Protein AF-B1I4P4-F1 (afdb_monomer)

Foldseek 3Di:
DVLVVLVVVLVVVLVVLVVVCVVPDDPPVVSVVSNCVSVVVNVVVVVVVVVVVVVVVCVVCVVVDPPDDDDDPPDPPPPVVVVVVVVVVVVVVVVVVVVVVVPD

Radius of gyration: 30.65 Å; Cα contacts (8 Å, |Δi|>4): 20; chains: 1; bounding box: 90×42×49 Å

Organism: Desulforudis audaxviator (strain MP104C) (NCBI:txid477974)

Structure (mmCIF, N/CA/C/O backbone):
data_AF-B1I4P4-F1
#
_entry.id   AF-B1I4P4-F1
#
loop_
_atom_site.group_PDB
_atom_site.id
_atom_site.type_symbol
_atom_site.label_atom_id
_atom_site.label_alt_id
_atom_site.label_comp_id
_atom_site.label_asym_id
_atom_site.label_entity_id
_atom_site.label_seq_id
_atom_site.pdbx_PDB_ins_code
_atom_site.Cartn_x
_atom_site.Cartn_y
_atom_site.Cartn_z
_atom_site.occupancy
_atom_site.B_iso_or_equiv
_atom_site.auth_seq_id
_atom_site.auth_comp_id
_atom_site.auth_asym_id
_atom_site.auth_atom_id
_atom_site.pdbx_PDB_model_num
ATOM 1 N N . MET A 1 1 ? -4.683 -13.958 -9.472 1.00 59.50 1 MET A N 1
ATOM 2 C CA . MET A 1 1 ? -5.048 -12.576 -9.087 1.00 59.50 1 MET A CA 1
ATOM 3 C C . MET A 1 1 ? -4.782 -12.381 -7.598 1.00 59.50 1 MET A C 1
ATOM 5 O O . MET A 1 1 ? -5.696 -12.508 -6.794 1.00 59.50 1 MET A O 1
ATOM 9 N N . GLN A 1 2 ? -3.526 -12.143 -7.218 1.00 79.88 2 GLN A N 1
ATOM 10 C CA . GLN A 1 2 ? -3.127 -12.038 -5.807 1.00 79.88 2 GLN A CA 1
ATOM 11 C C . GLN A 1 2 ? -3.604 -10.720 -5.172 1.00 79.88 2 GLN A C 1
ATOM 13 O O . GLN A 1 2 ? -4.158 -10.743 -4.077 1.00 79.88 2 GLN A O 1
ATOM 18 N N . ILE A 1 3 ? -3.549 -9.620 -5.933 1.00 80.44 3 ILE A N 1
ATOM 19 C CA . ILE A 1 3 ? -4.044 -8.298 -5.519 1.00 80.44 3 ILE A CA 1
ATOM 20 C C . ILE A 1 3 ? -5.541 -8.286 -5.170 1.00 80.44 3 ILE A C 1
ATOM 22 O O . ILE A 1 3 ? -5.950 -7.677 -4.191 1.00 80.44 3 ILE A O 1
ATOM 26 N N . VAL A 1 4 ? -6.381 -9.003 -5.929 1.00 83.94 4 VAL A N 1
ATOM 27 C CA . VAL A 1 4 ? -7.832 -9.052 -5.664 1.00 83.94 4 VAL A CA 1
ATOM 28 C C . VAL A 1 4 ? -8.117 -9.706 -4.318 1.00 83.94 4 VAL A C 1
ATOM 30 O O . VAL A 1 4 ? -8.982 -9.244 -3.580 1.00 83.94 4 VAL A O 1
ATOM 33 N N . LYS A 1 5 ? -7.360 -10.753 -3.977 1.00 85.94 5 LYS A N 1
ATOM 34 C CA . LYS A 1 5 ? -7.479 -11.428 -2.686 1.00 85.94 5 LYS A CA 1
ATOM 35 C C . LYS A 1 5 ? -7.044 -10.511 -1.535 1.00 85.94 5 LYS A C 1
ATOM 37 O O . LYS A 1 5 ? -7.765 -10.418 -0.551 1.00 85.94 5 LYS A O 1
ATOM 42 N N . GLN A 1 6 ? -5.929 -9.796 -1.691 1.00 83.38 6 GLN A N 1
ATOM 43 C CA . GLN A 1 6 ? -5.427 -8.836 -0.695 1.00 83.38 6 GLN A CA 1
ATOM 44 C C . GLN A 1 6 ? -6.417 -7.688 -0.447 1.00 83.38 6 GLN A C 1
ATOM 46 O O . GLN A 1 6 ? -6.738 -7.378 0.699 1.00 83.38 6 GLN A O 1
ATOM 51 N N . ILE A 1 7 ? -6.976 -7.111 -1.518 1.00 87.56 7 ILE A N 1
ATOM 52 C CA . ILE A 1 7 ? -8.021 -6.081 -1.418 1.00 87.56 7 ILE A CA 1
ATOM 53 C C . ILE A 1 7 ? -9.223 -6.624 -0.636 1.00 87.56 7 ILE A C 1
ATOM 55 O O . ILE A 1 7 ? -9.721 -5.959 0.270 1.00 87.56 7 ILE A O 1
ATOM 59 N N . TRP A 1 8 ? -9.672 -7.839 -0.957 1.00 89.75 8 TRP A N 1
ATOM 60 C CA . TRP A 1 8 ? -10.814 -8.458 -0.287 1.00 89.75 8 TRP A CA 1
ATOM 61 C C . TRP A 1 8 ? -10.576 -8.689 1.212 1.00 89.75 8 TRP A C 1
ATOM 63 O O . TRP A 1 8 ? -11.429 -8.342 2.028 1.00 89.75 8 TRP A O 1
ATOM 73 N N . GLU A 1 9 ? -9.404 -9.205 1.589 1.00 89.81 9 GLU A N 1
ATOM 74 C CA . GLU A 1 9 ? -9.016 -9.412 2.992 1.00 89.81 9 GLU A CA 1
ATOM 75 C C . GLU A 1 9 ? -9.026 -8.093 3.785 1.00 89.81 9 GLU A C 1
ATOM 77 O O . GLU A 1 9 ? -9.520 -8.047 4.914 1.00 89.81 9 GLU A O 1
ATOM 82 N N . LYS A 1 10 ? -8.561 -6.990 3.182 1.00 88.38 10 LYS A N 1
ATOM 83 C CA . LYS A 1 10 ? -8.602 -5.658 3.807 1.00 88.38 10 LYS A CA 1
ATOM 84 C C . LYS A 1 10 ? -10.018 -5.107 3.955 1.00 88.38 10 LYS A C 1
ATOM 86 O O . LYS A 1 10 ? -10.336 -4.534 4.995 1.00 88.38 10 LYS A O 1
ATOM 91 N N . PHE A 1 11 ? -10.891 -5.318 2.971 1.00 88.81 11 PHE A N 1
ATOM 92 C CA . PHE A 1 11 ? -12.306 -4.951 3.097 1.00 88.81 11 PHE A CA 1
ATOM 93 C C . PHE A 1 11 ? -13.000 -5.709 4.230 1.00 88.81 11 PHE A C 1
ATOM 95 O O . PHE A 1 11 ? -13.745 -5.105 5.003 1.00 88.81 11 PHE A O 1
ATOM 102 N N . GLN A 1 12 ? -12.723 -7.007 4.368 1.00 92.56 12 GLN A N 1
ATOM 103 C CA . GLN A 1 12 ? -13.267 -7.808 5.461 1.00 92.56 12 GLN A CA 1
ATOM 104 C C . GLN A 1 12 ? -12.809 -7.276 6.827 1.00 92.56 12 GLN A C 1
ATOM 106 O O . GLN A 1 12 ? -13.628 -7.074 7.719 1.00 92.56 12 GLN A O 1
ATOM 111 N N . ARG A 1 13 ? -11.520 -6.952 6.961 1.00 90.81 13 ARG A N 1
ATOM 112 C CA . ARG A 1 13 ? -10.925 -6.374 8.175 1.00 90.81 13 ARG A CA 1
ATOM 113 C C . ARG A 1 13 ? -11.580 -5.051 8.593 1.00 90.81 13 ARG A C 1
ATOM 115 O O . ARG A 1 13 ? -11.821 -4.813 9.773 1.00 90.81 13 ARG A O 1
ATOM 122 N N . VAL A 1 14 ? -11.894 -4.187 7.625 1.00 90.31 14 VAL A N 1
ATOM 123 C CA . VAL A 1 14 ? -12.612 -2.924 7.871 1.00 90.31 14 VAL A CA 1
ATOM 124 C C . VAL A 1 14 ? -14.048 -3.178 8.340 1.00 90.31 14 VAL A C 1
ATOM 126 O O . VAL A 1 14 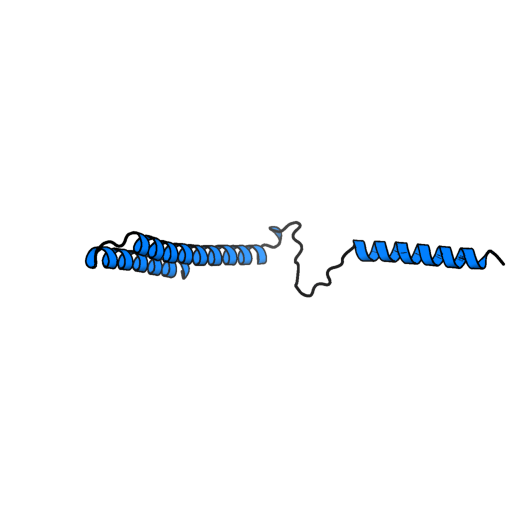? -14.532 -2.484 9.237 1.00 90.31 14 VAL A O 1
ATOM 129 N N . ALA A 1 15 ? -14.724 -4.181 7.774 1.00 90.38 15 ALA A N 1
ATOM 130 C CA . ALA A 1 15 ? -16.059 -4.571 8.218 1.00 90.38 15 ALA A CA 1
ATOM 131 C C . ALA A 1 15 ? -16.035 -5.083 9.668 1.00 90.38 15 ALA A C 1
ATOM 133 O O . ALA A 1 15 ? -16.818 -4.613 10.488 1.00 90.38 15 ALA A O 1
ATOM 134 N N . GLU A 1 16 ? -15.089 -5.965 10.006 1.00 90.44 16 GLU A N 1
ATOM 135 C CA . GLU A 1 16 ? -14.872 -6.478 11.369 1.00 90.44 16 GLU A CA 1
ATOM 136 C C . GLU A 1 16 ? -14.637 -5.342 12.376 1.00 90.44 16 GLU A C 1
ATOM 138 O O . GLU A 1 16 ? -15.307 -5.284 13.405 1.00 90.44 16 GLU A O 1
ATOM 143 N N . LEU A 1 17 ? -13.763 -4.386 12.045 1.00 88.75 17 LEU A N 1
ATOM 144 C CA . LEU A 1 17 ? -13.518 -3.191 12.862 1.00 88.75 17 LEU A CA 1
ATOM 145 C C . LEU A 1 17 ? -14.779 -2.358 13.092 1.00 88.75 17 LEU A C 1
ATOM 147 O O . LEU A 1 17 ? -14.987 -1.815 14.174 1.00 88.75 17 LEU A O 1
ATOM 151 N N . THR A 1 18 ? -15.615 -2.239 12.064 1.00 86.38 18 THR A N 1
ATOM 152 C CA . THR A 1 18 ? -16.870 -1.491 12.153 1.00 86.38 18 THR A CA 1
ATOM 153 C C . THR A 1 18 ? -17.850 -2.201 13.085 1.00 86.38 18 THR A C 1
ATOM 155 O O . THR A 1 18 ? -18.448 -1.551 13.939 1.00 86.38 18 THR A O 1
ATOM 158 N N . PHE A 1 19 ? -17.980 -3.528 12.981 1.00 87.19 19 PHE A N 1
ATOM 159 C CA . PHE A 1 19 ? -18.823 -4.312 13.887 1.00 87.19 19 PHE A CA 1
ATOM 160 C C . PHE A 1 19 ? -18.328 -4.254 15.338 1.00 87.19 19 PHE A C 1
ATOM 162 O O . PHE A 1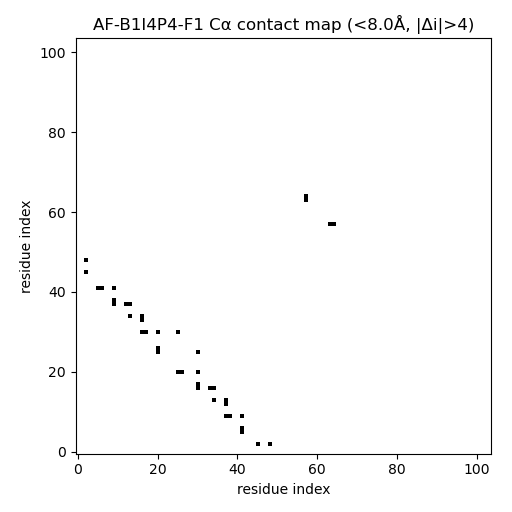 19 ? -19.134 -4.007 16.230 1.00 87.19 19 PHE A O 1
ATOM 169 N N . GLU A 1 20 ? -17.017 -4.371 15.574 1.00 86.31 20 GLU A N 1
ATOM 170 C CA . GLU A 1 20 ? -16.415 -4.288 16.916 1.00 86.31 20 GLU A CA 1
ATOM 171 C C . GLU A 1 20 ? -16.774 -2.970 17.626 1.00 86.31 20 GLU A C 1
ATOM 173 O O . GLU A 1 20 ? -17.079 -2.961 18.819 1.00 86.31 20 GLU A O 1
ATOM 178 N N . VAL A 1 21 ? -16.767 -1.856 16.887 1.00 85.00 21 VAL A N 1
ATOM 179 C CA . VAL A 1 21 ? -17.107 -0.523 17.409 1.00 85.00 21 VAL A CA 1
ATOM 180 C C . VAL A 1 21 ? -18.609 -0.357 17.640 1.00 85.00 21 VAL A C 1
ATOM 182 O O . VAL A 1 21 ? -19.017 0.297 18.598 1.00 85.00 21 VAL A O 1
ATOM 185 N N . LEU A 1 22 ? -19.446 -0.953 16.789 1.00 84.00 22 LEU A N 1
ATOM 186 C CA . LEU A 1 22 ? -20.897 -0.934 16.980 1.00 84.00 22 LEU A CA 1
ATOM 187 C C . LEU A 1 22 ? -21.331 -1.780 18.189 1.00 84.00 22 LEU A C 1
ATOM 189 O O . LEU A 1 22 ? -22.260 -1.386 18.890 1.00 84.00 22 LEU A O 1
ATOM 193 N N . GLU A 1 23 ? -20.660 -2.905 18.452 1.00 85.25 23 GLU A N 1
ATOM 194 C CA . GLU A 1 23 ? -20.979 -3.811 19.564 1.00 85.25 23 GLU A CA 1
ATOM 195 C C . GLU A 1 23 ? -20.466 -3.309 20.921 1.00 85.25 23 GLU A C 1
ATOM 197 O O . GLU A 1 23 ? -21.184 -3.391 21.917 1.00 85.25 23 GLU A O 1
ATOM 202 N N . ASN A 1 24 ? -19.243 -2.769 20.978 1.00 82.94 24 ASN A N 1
ATOM 203 C CA . ASN A 1 24 ? -18.591 -2.392 22.241 1.00 82.94 24 ASN A CA 1
ATOM 204 C C . ASN A 1 24 ? -18.744 -0.905 22.611 1.00 82.94 24 ASN A C 1
ATOM 206 O O . ASN A 1 24 ? -18.266 -0.475 23.662 1.00 82.94 24 ASN A O 1
ATOM 210 N N . GLY A 1 25 ? -19.423 -0.122 21.769 1.00 76.56 25 GLY A N 1
ATOM 211 C CA . GLY A 1 25 ? -19.567 1.321 21.930 1.00 76.56 25 GLY A CA 1
ATOM 212 C C . GLY A 1 25 ? -18.468 2.124 21.224 1.00 76.56 25 GLY A C 1
ATOM 213 O O . GLY A 1 25 ? -17.393 1.629 20.887 1.00 76.56 25 GLY A O 1
ATOM 214 N N . ILE A 1 26 ? -18.768 3.400 20.967 1.00 68.38 26 ILE A N 1
ATOM 215 C CA . ILE A 1 26 ? -17.994 4.234 20.042 1.00 68.38 26 ILE A CA 1
ATOM 216 C C . ILE A 1 26 ? -16.854 4.955 20.771 1.00 68.38 26 ILE A C 1
ATOM 218 O O . ILE A 1 26 ? -17.075 5.988 21.401 1.00 68.38 26 ILE A O 1
ATOM 222 N N . ASP A 1 27 ? -15.623 4.475 20.590 1.00 81.94 27 ASP A N 1
ATOM 223 C CA . ASP A 1 27 ? -14.430 5.326 20.656 1.00 81.94 27 ASP A CA 1
ATOM 224 C C . ASP A 1 27 ? -14.023 5.734 19.234 1.00 81.94 27 ASP A C 1
ATOM 226 O O . ASP A 1 27 ? -13.350 5.002 18.501 1.00 81.94 27 ASP A O 1
ATOM 230 N N . PHE A 1 28 ? -14.478 6.922 18.837 1.00 80.69 28 PHE A N 1
ATOM 231 C CA . PHE A 1 28 ? -14.279 7.454 17.494 1.00 80.69 28 PHE A CA 1
ATOM 232 C C . PHE A 1 28 ? -12.796 7.617 17.135 1.00 80.69 28 PHE A C 1
ATOM 234 O O . PHE A 1 28 ? -12.418 7.351 15.994 1.00 80.69 28 PHE A O 1
ATOM 241 N N . ILE A 1 29 ? -11.949 8.012 18.094 1.00 88.81 29 ILE A N 1
ATOM 242 C CA . ILE A 1 29 ? -10.522 8.245 17.834 1.00 88.81 29 ILE A CA 1
ATOM 243 C C . ILE A 1 29 ? -9.824 6.915 17.551 1.00 88.81 29 ILE A C 1
ATOM 245 O O . ILE A 1 29 ? -9.150 6.781 16.527 1.00 88.81 29 ILE A O 1
ATOM 249 N N . SER A 1 30 ? -10.041 5.907 18.399 1.00 86.62 30 SER A N 1
ATOM 250 C CA . SER A 1 30 ? -9.475 4.574 18.172 1.00 86.62 30 SER A CA 1
ATOM 251 C C . SER A 1 30 ? -9.982 3.945 16.877 1.00 86.62 30 SER A C 1
ATOM 253 O O . SER A 1 30 ? -9.199 3.335 16.148 1.00 86.62 30 SER A O 1
ATOM 255 N N . PHE A 1 31 ? -11.268 4.109 16.547 1.00 87.12 31 PHE A N 1
ATOM 256 C CA . PHE A 1 31 ? -11.808 3.635 15.272 1.00 87.12 31 PHE A CA 1
ATOM 257 C C . PHE A 1 31 ? -11.111 4.298 14.083 1.00 87.12 31 PHE A C 1
ATOM 259 O O . PHE A 1 31 ? -10.641 3.605 13.180 1.00 87.12 31 PHE A O 1
ATOM 266 N N . GLN A 1 32 ? -10.998 5.628 14.102 1.00 90.62 32 GLN A N 1
ATOM 267 C CA . GLN A 1 32 ? -10.348 6.382 13.038 1.00 90.62 32 GLN A CA 1
ATOM 268 C C . GLN A 1 32 ? -8.886 5.950 12.856 1.00 90.62 32 GLN A C 1
ATOM 270 O O . GLN A 1 32 ? -8.436 5.777 11.721 1.00 90.62 32 GLN A O 1
ATOM 275 N N . GLU A 1 33 ? -8.143 5.732 13.945 1.00 91.69 33 GLU A N 1
ATOM 276 C CA . GLU A 1 33 ? -6.767 5.238 13.867 1.00 91.69 33 GLU A CA 1
ATOM 277 C C . GLU A 1 33 ? -6.674 3.830 13.278 1.00 91.69 33 GLU A C 1
ATOM 279 O O . GLU A 1 33 ? -5.851 3.593 12.389 1.00 91.69 33 GLU A O 1
ATOM 284 N N . LYS A 1 34 ? -7.499 2.892 13.759 1.00 89.81 34 LYS A N 1
ATOM 285 C CA . LYS A 1 34 ? -7.502 1.509 13.265 1.00 89.81 34 LYS A CA 1
ATOM 286 C C . LYS A 1 34 ? -7.874 1.467 11.776 1.00 89.81 34 LYS A C 1
ATOM 288 O O . LYS A 1 34 ? -7.172 0.829 10.994 1.00 89.81 34 LYS A O 1
ATOM 293 N N . LEU A 1 35 ? -8.907 2.211 11.370 1.00 90.88 35 LEU A N 1
ATOM 294 C CA . LEU A 1 35 ? -9.344 2.316 9.976 1.00 90.88 35 LEU A CA 1
ATOM 295 C C . LEU A 1 35 ? -8.242 2.886 9.079 1.00 90.88 35 LEU A C 1
ATOM 297 O O . LEU A 1 35 ? -7.942 2.323 8.027 1.00 90.88 35 LEU A O 1
ATOM 301 N N . ARG A 1 36 ? -7.607 3.981 9.509 1.00 93.69 36 ARG A N 1
ATOM 302 C CA . ARG A 1 36 ? -6.500 4.590 8.770 1.00 93.69 36 ARG A CA 1
ATOM 303 C C . ARG A 1 36 ? -5.368 3.592 8.543 1.00 93.69 36 ARG A C 1
ATOM 305 O O . ARG A 1 36 ? -4.890 3.485 7.422 1.00 93.69 36 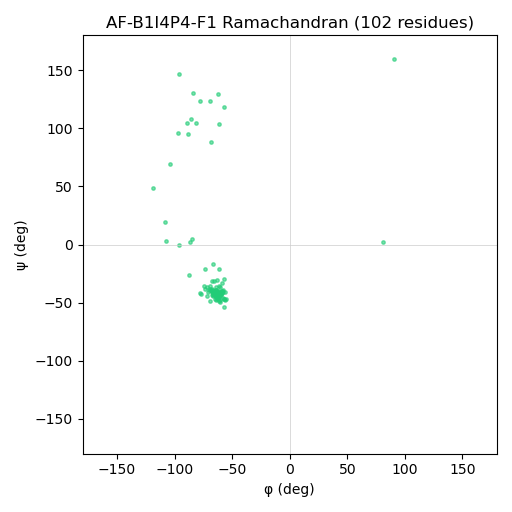ARG A O 1
ATOM 312 N N . ARG A 1 37 ? -4.953 2.848 9.574 1.00 92.81 37 ARG A N 1
ATOM 313 C CA . ARG A 1 37 ? -3.855 1.870 9.456 1.00 92.81 37 ARG A CA 1
ATOM 314 C C . ARG A 1 37 ? -4.157 0.780 8.429 1.00 92.81 37 ARG A C 1
ATOM 316 O O . ARG A 1 37 ? -3.268 0.415 7.664 1.00 92.81 37 ARG A O 1
ATOM 323 N N . GLU A 1 38 ? -5.389 0.276 8.393 1.00 90.50 38 GLU A N 1
ATOM 324 C CA . GLU A 1 38 ? -5.770 -0.752 7.419 1.00 90.50 38 GLU A CA 1
ATOM 325 C C . GLU A 1 38 ? -5.777 -0.214 5.982 1.00 90.50 38 GLU A C 1
ATOM 327 O O . GLU A 1 38 ? -5.274 -0.883 5.076 1.00 90.50 38 GLU A O 1
ATOM 332 N N . LEU A 1 39 ? -6.279 1.007 5.774 1.00 91.31 39 LEU A N 1
ATOM 333 C CA . LEU A 1 39 ? -6.302 1.648 4.456 1.00 91.31 39 LEU A CA 1
ATOM 334 C C . LEU A 1 39 ? -4.906 2.073 3.980 1.00 91.31 39 LEU A C 1
ATOM 336 O O . LEU A 1 39 ? -4.579 1.866 2.812 1.00 91.31 39 LEU A O 1
ATOM 340 N N . ASP A 1 40 ? -4.071 2.608 4.874 1.00 94.62 40 ASP A N 1
ATOM 341 C CA . ASP A 1 40 ? -2.677 2.955 4.578 1.00 94.62 40 ASP A CA 1
ATOM 342 C C . ASP A 1 40 ? -1.897 1.694 4.157 1.00 94.62 40 ASP A C 1
ATOM 344 O O . ASP A 1 40 ? -1.176 1.712 3.157 1.00 94.62 40 ASP A O 1
ATOM 348 N N . GLY A 1 41 ? -2.095 0.574 4.865 1.00 91.69 41 GLY A N 1
ATOM 349 C CA . GLY A 1 41 ? -1.497 -0.717 4.512 1.00 91.69 41 GLY A CA 1
ATOM 350 C C . GLY A 1 41 ? -1.958 -1.232 3.146 1.00 91.69 41 GLY A C 1
ATOM 351 O O . GLY A 1 41 ? -1.130 -1.609 2.318 1.00 91.69 41 GLY A O 1
ATOM 352 N N . LEU A 1 42 ? -3.265 -1.177 2.866 1.00 89.44 42 LEU A N 1
ATOM 353 C CA . LEU A 1 42 ? -3.800 -1.547 1.553 1.00 89.44 42 LEU A CA 1
ATOM 354 C C . LEU A 1 42 ? -3.213 -0.676 0.429 1.00 89.44 42 LEU A C 1
ATOM 356 O O . LEU A 1 42 ? -2.835 -1.184 -0.626 1.00 89.44 42 LEU A O 1
ATOM 360 N N . GLY A 1 43 ? -3.111 0.635 0.655 1.00 90.94 43 GLY A N 1
ATOM 361 C CA . GLY A 1 43 ? -2.523 1.568 -0.303 1.00 90.94 43 GLY A CA 1
ATOM 362 C C . GLY A 1 43 ? -1.069 1.227 -0.634 1.00 90.94 43 GLY A C 1
ATOM 363 O O . GLY A 1 43 ? -0.686 1.255 -1.804 1.00 90.94 43 GLY A O 1
ATOM 364 N N . GLN A 1 44 ? -0.270 0.849 0.368 1.00 93.50 44 GLN A N 1
ATOM 365 C CA . GLN A 1 44 ? 1.116 0.414 0.171 1.00 93.50 44 GLN A CA 1
ATOM 366 C C . GLN A 1 44 ? 1.216 -0.869 -0.662 1.00 93.50 44 GLN A C 1
ATOM 368 O O . GLN A 1 44 ? 2.038 -0.935 -1.577 1.00 93.50 44 GLN A O 1
ATOM 373 N N . GLU A 1 45 ? 0.377 -1.867 -0.378 1.00 89.94 45 GLU A N 1
ATOM 374 C CA . GLU A 1 45 ? 0.343 -3.129 -1.128 1.00 89.94 45 GLU A CA 1
ATOM 375 C C . GLU A 1 45 ? -0.033 -2.898 -2.600 1.00 89.94 45 GLU A C 1
ATOM 377 O O . GLU A 1 45 ? 0.662 -3.375 -3.498 1.00 89.94 45 GLU A O 1
ATOM 382 N N . ILE A 1 46 ? -1.066 -2.086 -2.860 1.00 90.12 46 ILE A N 1
ATOM 383 C CA . ILE A 1 46 ? -1.478 -1.720 -4.224 1.00 90.12 46 ILE A CA 1
ATOM 384 C C . ILE A 1 46 ? -0.354 -0.984 -4.957 1.00 90.12 46 ILE A C 1
ATOM 386 O O . ILE A 1 46 ? -0.038 -1.321 -6.099 1.00 90.12 46 ILE A O 1
ATOM 390 N N . LEU A 1 47 ? 0.254 0.021 -4.319 1.00 93.50 47 LEU A N 1
ATOM 391 C CA . LEU A 1 47 ? 1.338 0.790 -4.929 1.00 93.50 47 LEU A CA 1
ATOM 392 C C . LEU A 1 47 ? 2.517 -0.105 -5.297 1.00 93.50 47 LEU A C 1
ATOM 394 O O . LEU A 1 47 ? 3.057 0.031 -6.393 1.00 93.50 47 LEU A O 1
ATOM 398 N N . LYS A 1 48 ? 2.891 -1.033 -4.414 1.00 92.00 48 LYS A N 1
ATOM 399 C CA . LYS A 1 48 ? 3.966 -1.989 -4.671 1.00 92.00 48 LYS A CA 1
ATOM 400 C C . LYS A 1 48 ? 3.689 -2.810 -5.930 1.00 92.00 48 LYS A C 1
ATOM 402 O O . LYS A 1 48 ? 4.510 -2.808 -6.840 1.00 92.00 48 LYS A O 1
ATOM 407 N N . GLU A 1 49 ? 2.530 -3.452 -6.009 1.00 90.06 49 GLU A N 1
ATOM 408 C CA . GLU A 1 49 ? 2.161 -4.313 -7.140 1.00 90.06 49 GLU A CA 1
ATOM 409 C C . GLU A 1 49 ? 2.097 -3.529 -8.461 1.00 90.06 49 GLU A C 1
ATOM 411 O O . GLU A 1 49 ? 2.592 -3.982 -9.494 1.00 90.06 49 GLU A O 1
ATOM 416 N N . VAL A 1 50 ? 1.552 -2.306 -8.437 1.00 90.88 50 VAL A N 1
ATOM 417 C CA . VAL A 1 50 ? 1.511 -1.427 -9.618 1.00 90.88 50 VAL A CA 1
ATOM 418 C C . VAL A 1 50 ? 2.918 -1.035 -10.070 1.00 90.88 50 VAL A C 1
ATOM 420 O O . VAL A 1 50 ? 3.209 -1.064 -11.269 1.00 90.88 50 VAL A O 1
ATOM 423 N N . LEU A 1 51 ? 3.795 -0.666 -9.133 1.00 93.44 51 LEU A N 1
ATOM 424 C CA . LEU A 1 51 ? 5.172 -0.285 -9.437 1.00 93.44 51 LEU A CA 1
ATOM 425 C C . LEU A 1 51 ? 5.982 -1.472 -9.963 1.00 93.44 51 LEU A C 1
ATOM 427 O O . LEU A 1 51 ? 6.691 -1.316 -10.954 1.00 93.44 51 LEU A O 1
ATOM 431 N N . GLU A 1 52 ? 5.841 -2.653 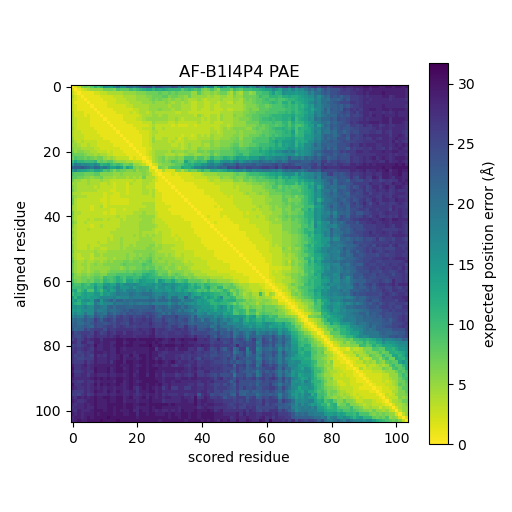-9.364 1.00 92.06 52 GLU A N 1
ATOM 432 C CA . GLU A 1 52 ? 6.512 -3.878 -9.811 1.00 92.06 52 GLU A CA 1
ATOM 433 C C . GLU A 1 52 ? 6.044 -4.295 -11.211 1.00 92.06 52 GLU A C 1
ATOM 435 O O . GLU A 1 52 ? 6.873 -4.580 -12.077 1.00 92.06 52 GLU A O 1
ATOM 440 N N . ALA A 1 53 ? 4.737 -4.240 -11.485 1.00 90.06 53 ALA A N 1
ATOM 441 C CA . ALA A 1 53 ? 4.203 -4.505 -12.818 1.00 90.06 53 ALA A CA 1
ATOM 442 C C . ALA A 1 53 ? 4.709 -3.485 -13.851 1.00 90.06 53 ALA A C 1
ATOM 444 O O . ALA A 1 53 ? 5.056 -3.845 -14.981 1.00 90.06 53 ALA A O 1
ATOM 445 N N . LYS A 1 54 ? 4.787 -2.202 -13.473 1.00 89.50 54 LYS A N 1
ATOM 446 C CA . LYS A 1 54 ? 5.309 -1.153 -14.353 1.00 89.50 54 LYS A CA 1
ATOM 447 C C . LYS A 1 54 ? 6.802 -1.324 -14.620 1.00 89.50 54 LYS A C 1
ATOM 449 O O . LYS A 1 54 ? 7.229 -1.131 -15.759 1.00 89.50 54 LYS A O 1
ATOM 454 N N . ASP A 1 55 ? 7.580 -1.694 -13.609 1.00 88.69 55 ASP A N 1
ATOM 455 C CA . ASP A 1 55 ? 9.009 -1.962 -13.751 1.00 88.69 55 ASP A CA 1
ATOM 456 C C . ASP A 1 55 ? 9.257 -3.183 -14.645 1.00 88.69 55 ASP A C 1
ATOM 458 O O . ASP A 1 55 ? 10.030 -3.094 -15.599 1.00 88.69 55 ASP A O 1
ATOM 462 N N . ALA A 1 56 ? 8.535 -4.288 -14.426 1.00 89.12 56 ALA A N 1
ATOM 463 C CA . ALA A 1 56 ? 8.596 -5.474 -15.281 1.00 89.12 56 ALA A CA 1
ATOM 464 C C . ALA A 1 56 ? 8.298 -5.127 -16.748 1.00 89.12 56 ALA A C 1
ATOM 466 O O . ALA A 1 56 ? 9.084 -5.446 -17.643 1.00 89.12 56 ALA A O 1
ATOM 467 N N . TYR A 1 57 ? 7.232 -4.358 -16.983 1.00 90.12 57 TYR A N 1
ATOM 468 C CA . TYR A 1 57 ? 6.879 -3.876 -18.312 1.00 90.12 57 TYR A CA 1
ATOM 469 C C . TYR A 1 57 ? 8.011 -3.075 -18.971 1.00 90.12 57 TYR A C 1
ATOM 471 O O . TYR A 1 57 ? 8.358 -3.310 -20.128 1.00 90.12 57 TYR A O 1
ATOM 479 N N . LEU A 1 58 ? 8.614 -2.132 -18.243 1.00 88.94 58 LEU A N 1
ATOM 480 C CA . LEU A 1 58 ? 9.715 -1.312 -18.755 1.00 88.94 58 LEU A CA 1
ATOM 481 C C . LEU A 1 58 ? 10.992 -2.131 -18.998 1.00 88.94 58 LEU A C 1
ATOM 483 O O . LEU A 1 58 ? 11.756 -1.817 -19.918 1.00 88.94 58 LEU A O 1
ATOM 487 N N . ARG A 1 59 ? 11.241 -3.185 -18.211 1.00 84.31 59 ARG A N 1
ATOM 488 C CA . ARG A 1 59 ? 12.356 -4.118 -18.441 1.00 84.31 59 ARG A CA 1
ATOM 489 C C . ARG A 1 59 ? 12.220 -4.839 -19.777 1.00 84.31 59 ARG A C 1
ATOM 491 O O . ARG A 1 59 ? 13.216 -4.918 -20.499 1.00 84.31 59 ARG A O 1
ATOM 498 N N . GLU A 1 60 ? 11.015 -5.296 -20.097 1.00 89.56 60 GLU A N 1
ATOM 499 C CA . GLU A 1 60 ? 10.684 -5.980 -21.353 1.00 89.56 60 GLU A CA 1
ATOM 500 C C . GLU A 1 60 ? 10.669 -5.022 -22.554 1.00 89.56 60 GLU A C 1
ATOM 502 O O . GLU A 1 60 ? 11.155 -5.372 -23.625 1.00 89.56 60 GLU A O 1
ATOM 507 N N . HIS A 1 61 ? 10.201 -3.787 -22.357 1.00 88.19 61 HIS A N 1
ATOM 508 C CA . HIS A 1 61 ? 10.031 -2.775 -23.405 1.00 88.19 61 HIS A CA 1
ATOM 509 C C . HIS A 1 61 ? 11.137 -1.714 -23.335 1.00 88.19 61 HIS A C 1
ATOM 511 O O . HIS A 1 61 ? 10.915 -0.562 -22.941 1.00 88.19 61 HIS A O 1
ATOM 517 N N . ARG A 1 62 ? 12.374 -2.105 -23.673 1.00 80.56 62 ARG A N 1
ATOM 518 C CA . ARG A 1 62 ? 13.550 -1.209 -23.615 1.00 80.56 62 ARG A CA 1
ATOM 519 C C . ARG A 1 62 ? 13.396 0.031 -24.494 1.00 80.56 62 ARG A C 1
ATOM 521 O O . ARG A 1 62 ? 13.865 1.101 -24.121 1.00 80.56 62 ARG A O 1
ATOM 528 N N . GLU A 1 63 ? 12.703 -0.097 -25.616 1.00 86.25 63 GLU A N 1
ATOM 529 C CA . GLU A 1 63 ? 12.390 0.986 -26.546 1.00 86.25 63 GLU A CA 1
ATOM 530 C C . GLU A 1 63 ? 11.551 2.104 -25.912 1.00 86.25 63 GLU A C 1
ATOM 532 O O . GLU A 1 63 ? 11.587 3.241 -26.375 1.00 86.25 63 GLU A O 1
ATOM 537 N N . LYS A 1 64 ? 10.843 1.817 -24.812 1.00 83.12 64 LYS A N 1
ATOM 538 C CA . LYS A 1 64 ? 10.045 2.801 -24.064 1.00 83.12 64 LYS A CA 1
ATOM 539 C C . LYS A 1 64 ? 10.850 3.596 -23.037 1.00 83.12 64 LYS A C 1
ATOM 541 O O . LYS A 1 64 ? 10.270 4.396 -22.306 1.00 83.12 64 LYS A O 1
ATOM 546 N N . ARG A 1 65 ? 12.171 3.399 -22.983 1.00 78.88 65 ARG A N 1
ATOM 547 C CA . ARG A 1 65 ? 13.105 4.100 -22.087 1.00 78.88 65 ARG A CA 1
ATOM 548 C C . ARG A 1 65 ? 14.177 4.910 -22.843 1.00 78.88 65 ARG A C 1
ATOM 550 O O . ARG A 1 65 ? 15.363 4.771 -22.534 1.00 78.88 65 ARG A O 1
ATOM 557 N N . PRO A 1 66 ? 13.827 5.743 -23.844 1.00 76.88 66 PRO A N 1
ATOM 558 C CA . PRO A 1 66 ? 14.829 6.567 -24.511 1.00 76.88 66 PRO A CA 1
ATOM 559 C C . PRO A 1 66 ? 15.461 7.540 -23.504 1.00 76.88 66 PRO A C 1
ATOM 561 O O . PRO A 1 66 ? 14.760 8.221 -22.758 1.00 76.88 66 PRO A O 1
ATOM 564 N N . GLY A 1 67 ? 16.794 7.574 -23.460 1.00 79.62 67 GLY A N 1
ATOM 565 C CA . GLY A 1 67 ? 17.560 8.459 -22.574 1.00 79.62 67 GLY A CA 1
ATOM 566 C C . GLY A 1 67 ? 17.712 7.992 -21.121 1.00 79.62 67 GLY A C 1
ATOM 567 O O . GLY A 1 67 ? 18.334 8.699 -20.335 1.00 79.62 67 GLY A O 1
ATOM 568 N N . TRP A 1 68 ? 17.192 6.821 -20.737 1.00 81.00 68 TRP A N 1
ATOM 569 C CA . TRP A 1 68 ? 17.411 6.292 -19.386 1.00 81.00 68 TRP A CA 1
ATOM 570 C C . TRP A 1 68 ? 18.815 5.688 -19.271 1.00 81.00 68 TRP A C 1
ATOM 572 O O . TRP A 1 68 ? 19.154 4.756 -20.003 1.00 81.00 68 TRP A O 1
ATOM 582 N N . GLN A 1 69 ? 19.615 6.171 -18.319 1.00 70.81 69 GLN A N 1
ATOM 583 C CA . GLN A 1 69 ? 20.840 5.493 -17.894 1.00 70.81 69 GLN A CA 1
ATOM 584 C C . GLN A 1 69 ? 20.501 4.427 -16.849 1.00 70.81 69 GLN A C 1
ATOM 586 O O . GLN A 1 69 ? 19.780 4.685 -15.887 1.00 70.81 69 GLN A O 1
ATOM 591 N N . ILE A 1 70 ? 21.006 3.211 -17.055 1.00 70.88 70 ILE A N 1
ATOM 592 C CA . ILE A 1 70 ? 20.904 2.138 -16.066 1.00 70.88 70 ILE A CA 1
ATOM 593 C C . ILE A 1 70 ? 22.016 2.380 -15.049 1.00 70.88 70 ILE A C 1
ATOM 595 O O . ILE A 1 70 ? 23.172 2.115 -15.351 1.00 70.88 70 ILE A O 1
ATOM 599 N N . GLU A 1 71 ? 21.674 2.883 -13.868 1.00 68.81 71 GLU A N 1
ATOM 600 C CA . GLU A 1 71 ? 22.635 3.041 -12.775 1.00 68.81 71 GLU A CA 1
ATOM 601 C C . GLU A 1 71 ? 22.712 1.713 -12.002 1.00 68.81 71 GLU A C 1
ATOM 603 O O . GLU A 1 71 ? 21.752 1.311 -11.335 1.00 68.81 71 GLU A O 1
ATOM 608 N N . ARG A 1 72 ? 23.821 0.975 -12.135 1.00 69.38 72 ARG A N 1
ATOM 609 C CA . ARG A 1 72 ? 24.082 -0.219 -11.316 1.00 69.38 72 ARG A CA 1
ATOM 610 C C . ARG A 1 72 ? 24.969 0.158 -10.143 1.00 69.38 72 ARG A C 1
ATOM 612 O O . ARG A 1 72 ? 25.844 1.006 -10.259 1.00 69.38 72 ARG A O 1
ATOM 619 N N . ARG A 1 73 ? 24.760 -0.512 -9.010 1.00 66.25 73 ARG A N 1
ATOM 620 C CA . ARG A 1 73 ? 25.470 -0.228 -7.754 1.00 66.25 73 ARG A CA 1
ATOM 621 C C . ARG A 1 73 ? 26.997 -0.313 -7.873 1.00 66.25 73 ARG A C 1
ATOM 623 O O . ARG A 1 73 ? 27.684 0.401 -7.153 1.00 66.25 73 ARG A O 1
ATOM 630 N N . ASP A 1 74 ? 27.483 -1.155 -8.781 1.00 69.12 74 ASP A N 1
ATOM 631 C CA . ASP A 1 74 ? 28.908 -1.419 -8.999 1.00 69.12 74 ASP A CA 1
ATOM 632 C C . ASP A 1 74 ? 29.440 -0.795 -10.298 1.00 69.12 74 ASP A C 1
ATOM 634 O O . ASP A 1 74 ? 30.610 -0.989 -10.629 1.00 69.12 74 ASP A O 1
ATOM 638 N N . ASP A 1 75 ? 28.608 -0.055 -11.044 1.00 68.12 75 ASP A N 1
ATOM 639 C CA . ASP A 1 75 ? 29.118 0.693 -12.188 1.00 68.12 75 ASP A CA 1
ATOM 640 C C . ASP A 1 75 ? 29.998 1.824 -11.638 1.00 68.12 75 ASP A C 1
ATOM 642 O O . ASP A 1 75 ? 29.535 2.606 -10.795 1.00 68.12 75 ASP A O 1
ATOM 646 N N . PRO A 1 76 ? 31.277 1.918 -12.054 1.00 60.69 76 PRO A N 1
ATOM 647 C CA . PRO A 1 76 ? 32.133 3.004 -11.621 1.00 60.69 76 PRO A CA 1
ATOM 648 C C . PRO A 1 76 ? 31.449 4.305 -12.018 1.00 60.69 76 PRO A C 1
ATOM 650 O O . PRO A 1 76 ? 31.185 4.560 -13.194 1.00 60.69 76 PRO A O 1
ATOM 653 N N . LYS A 1 77 ? 31.119 5.114 -11.011 1.00 56.81 77 LYS A N 1
ATOM 654 C CA . LYS A 1 77 ? 30.537 6.431 -11.215 1.00 56.81 77 LYS A CA 1
ATOM 655 C C . LYS A 1 77 ? 31.629 7.288 -11.840 1.00 56.81 77 LYS A C 1
ATOM 657 O O . LYS A 1 77 ? 32.438 7.881 -11.130 1.00 56.81 77 LYS A O 1
ATOM 662 N N . GLU A 1 78 ? 31.718 7.276 -13.166 1.00 62.12 78 GLU A N 1
ATOM 663 C CA . GLU A 1 78 ? 32.579 8.198 -13.890 1.00 62.12 78 GLU A CA 1
ATOM 664 C C . GLU A 1 78 ? 32.070 9.596 -13.565 1.00 62.12 78 GLU A C 1
ATOM 666 O O . GLU A 1 78 ? 31.005 10.006 -14.013 1.00 62.12 78 GLU A O 1
ATOM 671 N N . MET A 1 79 ? 32.801 10.284 -12.691 1.00 64.31 79 MET A N 1
ATOM 672 C CA . MET A 1 79 ? 32.593 11.683 -12.351 1.00 64.31 79 MET A CA 1
ATOM 673 C C . MET A 1 79 ? 33.413 12.480 -13.370 1.00 64.31 79 MET A C 1
ATOM 675 O O . MET A 1 79 ? 34.620 12.641 -13.166 1.00 64.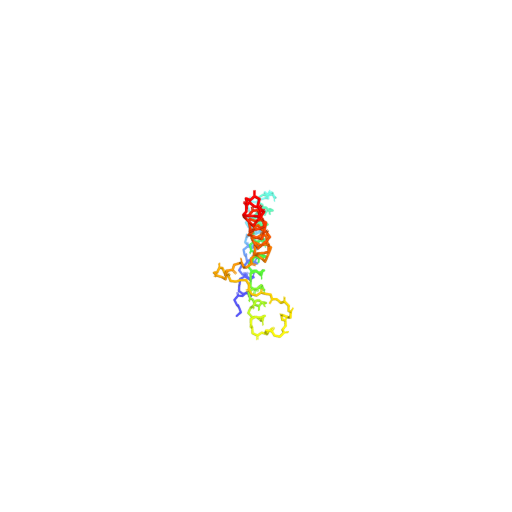31 79 MET A O 1
ATOM 679 N N . PRO A 1 80 ? 32.828 12.955 -14.485 1.00 60.03 80 PRO A N 1
ATOM 680 C CA . PRO A 1 80 ? 33.604 13.478 -15.613 1.00 60.03 80 PRO A CA 1
ATOM 681 C C . PRO A 1 80 ? 34.407 14.726 -15.217 1.00 60.03 80 PRO A C 1
ATOM 683 O O . PRO A 1 80 ? 35.534 14.926 -15.661 1.00 60.03 80 PRO A O 1
ATOM 686 N N . TRP A 1 81 ? 33.872 15.499 -14.268 1.00 57.72 81 TRP A N 1
ATOM 687 C CA . TRP A 1 81 ? 34.514 16.674 -13.677 1.00 57.72 81 TRP A CA 1
ATOM 688 C C . TRP A 1 81 ? 35.764 16.364 -12.839 1.00 57.72 81 TRP A C 1
ATOM 690 O O . TRP A 1 81 ? 36.547 17.271 -12.568 1.00 57.72 81 TRP A O 1
ATOM 700 N N . TYR A 1 82 ? 35.983 15.112 -12.420 1.00 62.19 82 TYR A N 1
ATOM 701 C CA . TYR A 1 82 ? 37.188 14.726 -11.679 1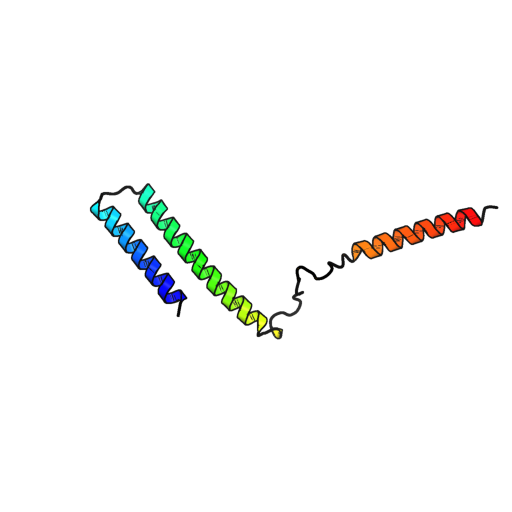.00 62.19 82 TYR A CA 1
ATOM 702 C C . TYR A 1 82 ? 38.400 14.589 -12.610 1.00 62.19 82 TYR A C 1
ATOM 704 O O . TYR A 1 82 ? 39.477 15.098 -12.307 1.00 62.19 82 TYR A O 1
ATOM 712 N N . ASN A 1 83 ? 38.216 13.979 -13.784 1.00 66.56 83 ASN A N 1
ATOM 713 C CA . ASN A 1 83 ? 39.303 13.769 -14.744 1.00 66.56 83 ASN A CA 1
ATOM 714 C C . ASN A 1 83 ? 39.777 15.090 -15.368 1.00 66.56 83 ASN A C 1
ATOM 716 O O . ASN A 1 83 ? 40.978 15.306 -15.521 1.00 66.56 83 ASN A O 1
ATOM 720 N N . GLU A 1 84 ? 38.850 16.006 -15.661 1.00 63.59 84 GLU A N 1
ATOM 721 C CA . GLU A 1 84 ? 39.181 17.338 -16.182 1.00 63.59 84 GLU A CA 1
ATOM 722 C C . GLU A 1 84 ? 39.920 18.204 -15.149 1.00 63.59 84 GLU A C 1
ATOM 724 O O . GLU A 1 84 ? 40.900 18.872 -15.489 1.00 63.59 84 GLU A O 1
ATOM 729 N N . ALA A 1 85 ? 39.518 18.148 -13.874 1.00 68.38 85 ALA A N 1
ATOM 730 C CA . ALA A 1 85 ? 40.205 18.862 -12.798 1.00 68.38 85 ALA A CA 1
ATOM 731 C C . ALA A 1 85 ? 41.639 18.342 -12.584 1.00 68.38 85 ALA A C 1
ATOM 733 O O . ALA A 1 85 ? 42.576 19.132 -12.450 1.00 68.38 85 ALA A O 1
ATOM 734 N N . MET A 1 86 ? 41.829 17.019 -12.624 1.00 67.00 86 MET A N 1
ATOM 735 C CA . MET A 1 86 ? 43.147 16.394 -12.479 1.00 67.00 86 MET A CA 1
ATOM 736 C C . MET A 1 86 ? 44.071 16.696 -13.669 1.00 67.00 86 MET A C 1
ATOM 738 O O . MET A 1 86 ? 45.252 16.986 -13.467 1.00 67.00 86 MET A O 1
ATOM 742 N N . ALA A 1 87 ? 43.534 16.725 -14.893 1.00 70.62 87 ALA A N 1
ATOM 743 C CA . ALA A 1 87 ? 44.288 17.122 -16.082 1.00 70.62 87 ALA A CA 1
ATOM 744 C C . ALA A 1 87 ? 44.745 18.592 -16.011 1.00 70.62 87 ALA A C 1
ATOM 746 O O . ALA A 1 87 ? 45.883 18.914 -16.368 1.00 70.62 87 ALA A O 1
ATOM 747 N N . GLY A 1 88 ? 43.892 19.488 -15.499 1.00 72.38 88 GLY A N 1
ATOM 748 C CA . GLY A 1 88 ? 44.248 20.889 -15.259 1.00 72.38 88 GLY A CA 1
ATOM 749 C C . GLY A 1 88 ? 45.369 21.054 -14.225 1.00 72.38 88 GLY A C 1
ATOM 750 O O . GLY A 1 88 ? 46.303 21.836 -14.434 1.00 72.38 88 GLY A O 1
ATOM 751 N N . GLU A 1 89 ? 45.329 20.280 -13.136 1.00 69.75 89 GLU A N 1
ATOM 752 C CA . GLU A 1 89 ? 46.368 20.300 -12.102 1.00 69.75 89 GLU A CA 1
ATOM 753 C C . GLU A 1 89 ? 47.722 19.766 -12.585 1.00 69.75 89 GLU A C 1
ATOM 755 O O . GLU A 1 89 ? 48.764 20.356 -12.276 1.00 69.75 89 GLU A O 1
ATOM 760 N N . GLU A 1 90 ? 47.741 18.668 -13.342 1.00 70.81 90 GLU A N 1
ATOM 761 C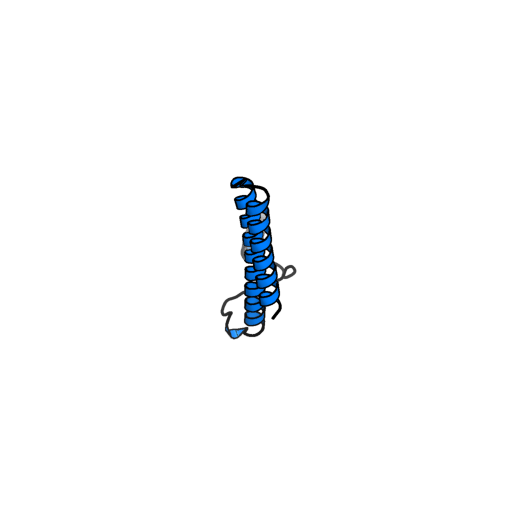 CA . GLU A 1 90 ? 48.985 18.115 -13.887 1.00 70.81 90 GLU A CA 1
ATOM 762 C C . GLU A 1 90 ? 49.651 19.074 -14.869 1.00 70.81 90 GLU A C 1
ATOM 764 O O . GLU A 1 90 ? 50.867 19.282 -14.800 1.00 70.81 90 GLU A O 1
ATOM 769 N N . ASN A 1 91 ? 48.862 19.736 -15.716 1.00 73.38 91 ASN A N 1
ATOM 770 C CA . ASN A 1 91 ? 49.379 20.702 -16.677 1.00 73.38 91 ASN A CA 1
ATOM 771 C C . ASN A 1 91 ? 49.979 21.933 -15.966 1.00 73.38 91 ASN A C 1
ATOM 773 O O . ASN A 1 91 ? 51.077 22.386 -16.298 1.00 73.38 91 ASN A O 1
ATOM 777 N N . ALA A 1 92 ? 49.336 22.410 -14.893 1.00 71.25 92 ALA A N 1
ATOM 778 C CA . ALA A 1 92 ? 49.874 23.481 -14.051 1.00 71.25 92 ALA A CA 1
ATOM 779 C C . ALA A 1 92 ? 51.178 23.074 -13.331 1.00 71.25 92 ALA A C 1
ATOM 781 O O . ALA A 1 92 ? 52.098 23.886 -13.178 1.00 71.25 92 ALA A O 1
ATOM 782 N N . ARG A 1 93 ? 51.298 21.811 -12.897 1.00 73.31 93 ARG A N 1
ATOM 783 C CA . ARG A 1 93 ? 52.534 21.277 -12.294 1.00 73.31 93 ARG A CA 1
ATOM 784 C C . ARG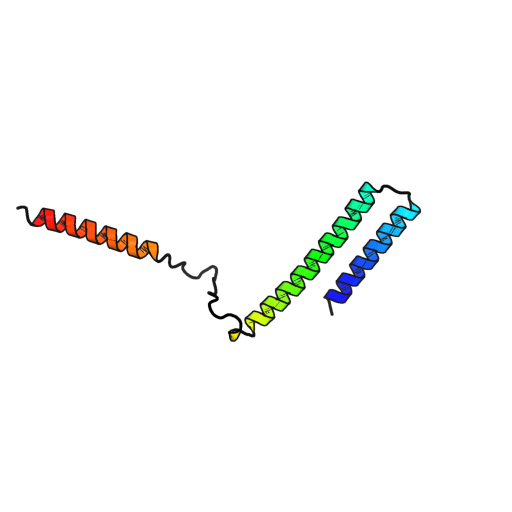 A 1 93 ? 53.651 21.127 -13.329 1.00 73.31 93 ARG A C 1
ATOM 786 O O . ARG A 1 93 ? 54.796 21.443 -13.008 1.00 73.31 93 ARG A O 1
ATOM 793 N N . ALA A 1 94 ? 53.337 20.694 -14.548 1.00 72.44 94 ALA A N 1
ATOM 794 C CA . ALA A 1 94 ? 54.295 20.575 -15.646 1.00 72.44 94 ALA A CA 1
ATOM 795 C C . ALA A 1 94 ? 54.845 21.947 -16.072 1.00 72.44 94 ALA A C 1
ATOM 797 O O . ALA A 1 94 ? 56.060 22.118 -16.170 1.00 72.44 94 ALA A O 1
ATOM 798 N N . GLN A 1 95 ? 53.982 22.960 -16.196 1.00 68.75 95 GLN A N 1
ATOM 799 C CA . GLN A 1 95 ? 54.400 24.334 -16.498 1.00 68.75 95 GLN A CA 1
ATOM 800 C C . GLN A 1 95 ? 55.337 24.908 -15.425 1.00 68.75 95 GLN A C 1
ATOM 802 O O . GLN A 1 95 ? 56.366 25.500 -15.750 1.00 68.75 95 GLN A O 1
ATOM 807 N N . LYS A 1 96 ? 55.047 24.669 -14.138 1.00 70.75 96 LYS A N 1
ATOM 808 C CA . LYS A 1 96 ? 55.918 25.094 -13.026 1.00 70.75 96 LYS A CA 1
ATOM 809 C C . LYS A 1 96 ? 57.275 24.384 -13.012 1.00 70.75 96 LYS A C 1
ATOM 811 O O . LYS A 1 96 ? 58.252 24.978 -12.561 1.00 70.75 96 LYS A O 1
ATOM 816 N N . ARG A 1 97 ? 57.354 23.129 -13.472 1.00 68.06 97 ARG A N 1
ATOM 817 C CA . ARG A 1 97 ? 58.631 22.403 -13.610 1.00 68.06 97 ARG A CA 1
ATOM 818 C C . ARG A 1 97 ? 59.455 22.948 -14.771 1.00 68.06 97 ARG A C 1
ATOM 820 O O . ARG A 1 97 ? 60.634 23.218 -14.575 1.00 68.06 97 ARG A O 1
ATOM 827 N N . ASN A 1 98 ? 58.824 23.188 -15.919 1.00 64.44 98 ASN A N 1
ATOM 828 C CA . ASN A 1 98 ? 59.505 23.729 -17.095 1.00 64.44 98 ASN A CA 1
ATOM 829 C C . ASN A 1 98 ? 60.040 25.146 -16.838 1.00 64.44 98 ASN A C 1
ATOM 831 O O . ASN A 1 98 ? 61.192 25.423 -17.150 1.00 64.44 98 ASN A O 1
ATOM 835 N N . PHE A 1 99 ? 59.269 26.009 -16.163 1.00 57.19 99 PHE A N 1
ATOM 836 C CA . PHE A 1 99 ? 59.707 27.369 -15.816 1.00 57.19 99 PHE A CA 1
ATOM 837 C C . PHE A 1 99 ? 60.950 27.399 -14.905 1.00 57.19 99 PHE A C 1
ATOM 839 O O . PHE A 1 99 ? 61.815 28.263 -15.054 1.00 57.19 99 PHE A O 1
ATOM 846 N N . LYS A 1 100 ? 61.067 26.430 -13.985 1.00 60.16 100 LYS A N 1
ATOM 847 C CA . LYS A 1 100 ? 62.240 26.271 -13.107 1.00 60.16 100 LYS A CA 1
ATOM 848 C C . LYS A 1 100 ? 63.474 25.716 -13.826 1.00 60.16 100 LYS A C 1
ATOM 850 O O . LYS A 1 100 ? 64.573 25.889 -13.320 1.00 60.16 100 LYS A O 1
ATOM 855 N N . GLN A 1 101 ? 63.306 25.041 -14.963 1.00 59.22 101 GLN A N 1
ATOM 856 C CA . GLN A 1 101 ? 64.418 24.489 -15.747 1.00 59.22 101 GLN A CA 1
ATOM 857 C C . GLN A 1 101 ? 64.994 25.501 -16.746 1.00 59.22 101 GLN A C 1
ATOM 859 O O . GLN A 1 101 ? 66.169 25.421 -17.070 1.00 59.22 101 GLN A O 1
ATOM 864 N N . THR A 1 102 ? 64.203 26.478 -17.196 1.00 57.81 102 THR A N 1
ATOM 865 C CA . THR A 1 102 ? 64.638 27.538 -18.127 1.00 57.81 102 THR A CA 1
ATOM 866 C C . THR A 1 102 ? 65.274 28.762 -17.453 1.00 57.81 102 THR A C 1
ATOM 868 O O . THR A 1 102 ? 65.590 29.728 -18.136 1.00 57.81 102 THR A O 1
ATOM 871 N N . THR A 1 103 ? 65.425 28.766 -16.124 1.00 56.97 103 THR A N 1
ATOM 872 C CA . THR A 1 103 ? 65.981 29.892 -15.339 1.00 56.97 103 THR A CA 1
ATOM 873 C C . THR A 1 103 ? 67.390 29.628 -14.770 1.00 56.97 103 THR A C 1
ATOM 875 O O . THR A 1 103 ? 67.833 30.334 -13.861 1.00 56.97 103 THR A O 1
ATOM 878 N N . HIS A 1 104 ? 68.118 28.653 -15.325 1.00 48.56 104 HIS A N 1
ATOM 879 C CA . HIS A 1 104 ? 69.555 28.442 -15.099 1.00 48.56 104 HIS A CA 1
ATOM 880 C C . HIS A 1 104 ? 70.335 28.494 -16.407 1.00 48.56 104 HIS A C 1
ATOM 882 O O . HIS A 1 104 ? 69.883 27.849 -17.378 1.00 48.56 104 HIS A O 1
#

Mean predicted aligned error: 14.24 Å

Sequence (104 aa):
MQIVKQIWEKFQRVAELTFEVLENGIDFISF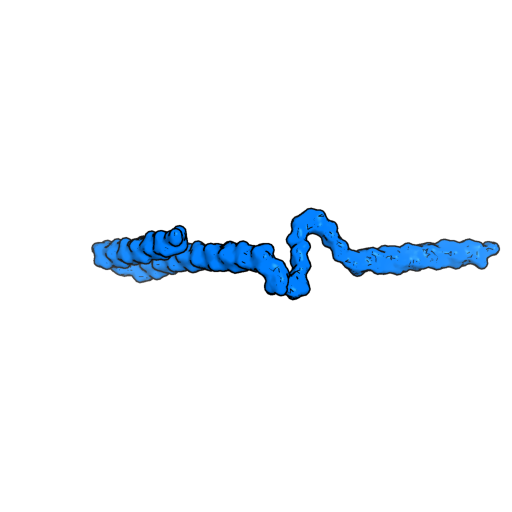QEKLRRELDGLGQEILKEVLEAKDAYLREHREKRPGWQIERRDDPKEMPWYNEAMAGEENARAQKRNFKQTTH

Solvent-accessible surface area (backbone atoms only — not comparable to full-atom values): 6234 Å² total; per-residue (Å²): 118,69,66,62,52,54,55,50,55,50,52,50,52,52,50,52,54,51,50,53,35,69,74,75,48,84,54,64,67,62,48,52,53,55,53,47,52,54,51,54,50,50,52,52,56,52,51,50,54,54,51,52,53,51,49,54,49,48,67,75,39,56,84,80,46,80,89,67,81,87,86,50,96,82,55,81,79,79,55,68,71,56,59,56,54,51,53,54,51,52,52,54,51,50,52,57,52,53,58,66,63,73,73,113

pLDDT: mean 79.56, std 11.81, range [48.56, 94.62]

Secondary structure (DSSP, 8-state):
-HHHHHHHHHHHHHHHHHHHHHHH---HHHHHHHHHHHHHHHHHHHHHHHHHHHHHHHHH-GGG-TT-----TTS----HHHHHHHHHHHHHHHHHHHHHHTT-